Protein AF-A0A3E0PZB5-F1 (afdb_monomer)

Secondary structure (DSSP, 8-state):
--SSS-HHHHHHHHHHHHHHHHHHHHHHHHHHHTT-S-HHHHHHHHHHHHHHHHHHHHHHHHHHHHHHHHHHHHH-HHHHHHHHHHHHT--S-S-HHHHHHHHHHHS--HHHHHHHHHGGG----TTHHHHHHHHHHHHHHHHHHHHHHHHHHHHHHHHHHTS-S-S------

pLDDT: mean 70.11, std 12.12, range [40.56, 90.12]

Solvent-accessible surface area (backbone atoms only — not comparable to full-atom values): 9466 Å² total; per-residue (Å²): 142,78,88,81,63,49,68,71,54,57,50,51,54,49,46,42,32,51,50,11,23,49,54,8,21,53,52,15,29,52,38,38,75,65,62,50,92,52,62,67,56,54,50,55,44,30,20,51,52,44,39,48,50,58,52,49,52,53,50,52,53,48,52,53,50,50,53,52,21,50,48,52,48,70,75,39,56,66,64,54,53,54,44,55,52,55,60,71,68,63,78,88,81,80,67,69,66,60,56,51,60,50,39,58,55,63,64,64,48,72,68,51,55,39,28,62,72,45,43,77,76,41,95,60,62,88,67,50,37,60,53,56,49,52,50,49,42,51,49,12,19,52,29,3,30,52,17,18,57,50,17,29,52,53,34,51,56,52,51,61,69,66,63,70,89,80,82,80,79,76,77,80,130

Mean predicted aligned error: 14.05 Å

Sequence (173 aa):
MLAHAPERTRLLFLFSVVFGGGAGWAMGRLAGELEIRHPRLVLLGAPLLVIAGPANIARLNFAQLEARARQRVQENPEELAGMRLLEGMRDGRSRPQQLQQHRLRLEPGFSDYLAARISALGWYGPPWPEIVWGVELALAGLAGAWGARRGMRSAIEVDDKRAPLGEDERVDP

Radius of gyration: 25.79 Å; Cα contacts (8 Å, |Δi|>4): 144; chains: 1; bounding box: 76×36×77 Å

Structure (mmCIF, N/CA/C/O backbone):
data_AF-A0A3E0PZB5-F1
#
_entry.id   AF-A0A3E0PZB5-F1
#
loop_
_atom_site.group_PDB
_atom_site.id
_atom_site.type_symbol
_atom_site.label_atom_id
_atom_site.label_alt_id
_atom_site.label_comp_id
_atom_site.label_asym_id
_atom_site.label_entity_id
_atom_site.label_seq_id
_atom_site.pdbx_PDB_ins_code
_atom_site.Cartn_x
_atom_site.Cartn_y
_atom_site.Cartn_z
_atom_site.occupancy
_atom_site.B_iso_or_equiv
_atom_site.auth_seq_id
_atom_site.auth_comp_id
_atom_site.auth_asym_id
_atom_site.auth_atom_id
_atom_site.pdbx_PDB_model_num
ATOM 1 N N . MET A 1 1 ? 7.235 20.333 7.936 1.00 40.56 1 MET A N 1
ATOM 2 C CA . MET A 1 1 ? 6.427 19.751 9.036 1.00 40.56 1 MET A CA 1
ATOM 3 C C . MET A 1 1 ? 6.330 18.212 8.952 1.00 40.56 1 MET A C 1
ATOM 5 O O . MET A 1 1 ? 5.273 17.653 9.182 1.00 40.56 1 MET A O 1
ATOM 9 N N . LEU A 1 2 ? 7.434 17.503 8.664 1.00 43.38 2 LEU A N 1
ATOM 10 C CA . LEU A 1 2 ? 7.509 16.021 8.621 1.00 43.38 2 LEU A CA 1
ATOM 11 C C . LEU A 1 2 ? 8.485 15.450 9.674 1.00 43.38 2 LEU A C 1
ATOM 13 O O . LEU A 1 2 ? 8.779 14.260 9.677 1.00 43.38 2 LEU A O 1
ATOM 17 N N . ALA A 1 3 ? 9.018 16.308 10.552 1.00 43.75 3 ALA A N 1
ATOM 18 C CA . ALA A 1 3 ? 10.079 15.965 11.500 1.00 43.75 3 ALA A CA 1
ATOM 19 C C . ALA A 1 3 ? 9.566 15.469 12.866 1.00 43.75 3 ALA A C 1
ATOM 21 O O . ALA A 1 3 ? 10.378 15.115 13.708 1.00 43.75 3 ALA A O 1
ATOM 22 N N . HIS A 1 4 ? 8.250 15.458 13.102 1.00 44.03 4 HIS A N 1
ATOM 23 C CA . HIS A 1 4 ? 7.634 15.055 14.380 1.00 44.03 4 HIS A CA 1
ATOM 24 C C . HIS A 1 4 ? 6.5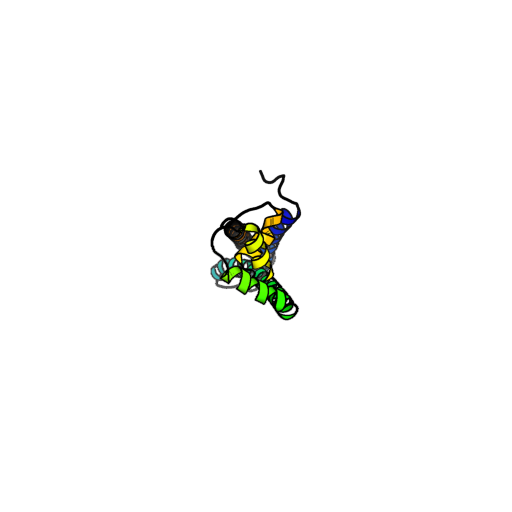29 13.996 14.214 1.00 44.03 4 HIS A C 1
ATOM 26 O O . HIS A 1 4 ? 5.722 13.788 15.114 1.00 44.03 4 HIS A O 1
ATOM 32 N N . ALA A 1 5 ? 6.472 13.314 13.065 1.00 49.84 5 ALA A N 1
ATOM 33 C CA . ALA A 1 5 ? 5.561 12.184 12.907 1.00 49.84 5 ALA A CA 1
ATOM 34 C C . ALA A 1 5 ? 6.115 10.955 13.665 1.00 49.84 5 ALA A C 1
ATOM 36 O O . ALA A 1 5 ? 7.312 10.680 13.544 1.00 49.84 5 ALA A O 1
ATOM 37 N N . PRO A 1 6 ? 5.277 10.203 14.406 1.00 61.84 6 PRO A N 1
ATOM 38 C CA . PRO A 1 6 ? 5.703 9.021 15.147 1.00 61.84 6 PRO A CA 1
ATOM 39 C C . PRO A 1 6 ? 6.412 8.025 14.227 1.00 61.84 6 PRO A C 1
ATOM 41 O O . PRO A 1 6 ? 5.938 7.730 13.126 1.00 61.84 6 PRO A O 1
ATOM 44 N N . GLU A 1 7 ? 7.545 7.505 14.698 1.00 61.91 7 GLU A N 1
ATOM 45 C CA . GLU A 1 7 ? 8.539 6.730 13.942 1.00 61.91 7 GLU A CA 1
ATOM 46 C C . GLU A 1 7 ? 7.926 5.561 13.147 1.00 61.91 7 GLU A C 1
ATOM 48 O O . GLU A 1 7 ? 8.253 5.343 11.979 1.00 61.91 7 GLU A O 1
ATOM 53 N N . ARG A 1 8 ? 6.920 4.893 13.730 1.00 59.19 8 ARG A N 1
ATOM 54 C CA . ARG A 1 8 ? 6.155 3.808 13.089 1.00 59.19 8 ARG A CA 1
ATOM 55 C C . ARG A 1 8 ? 5.466 4.222 11.791 1.00 59.19 8 ARG A C 1
ATOM 57 O O . ARG A 1 8 ? 5.382 3.427 10.860 1.00 59.19 8 ARG A O 1
ATOM 64 N N . THR A 1 9 ? 4.984 5.455 11.701 1.00 61.91 9 THR A N 1
ATOM 65 C CA . THR A 1 9 ? 4.277 5.920 10.504 1.00 61.91 9 THR A CA 1
ATOM 66 C C . THR A 1 9 ? 5.242 6.232 9.378 1.00 61.91 9 THR A C 1
ATOM 68 O O . THR A 1 9 ? 4.984 5.916 8.220 1.00 61.91 9 THR A O 1
ATOM 71 N N . ARG A 1 10 ? 6.386 6.826 9.725 1.00 64.31 10 ARG A N 1
ATOM 72 C CA . ARG A 1 10 ? 7.443 7.105 8.758 1.00 64.31 10 ARG A CA 1
ATOM 73 C C . ARG A 1 10 ? 7.933 5.806 8.128 1.00 64.31 10 ARG A C 1
ATOM 75 O O . ARG A 1 10 ? 8.107 5.761 6.918 1.00 64.31 10 ARG A O 1
ATOM 82 N N . LEU A 1 11 ? 8.052 4.751 8.936 1.00 72.50 11 LEU A N 1
ATOM 83 C CA . LEU A 1 11 ? 8.383 3.407 8.473 1.00 72.50 11 LEU A CA 1
ATOM 84 C C . LEU A 1 11 ? 7.309 2.813 7.557 1.00 72.50 11 LEU A C 1
ATOM 86 O O . LEU A 1 11 ? 7.677 2.220 6.554 1.00 72.50 11 LEU A O 1
ATOM 90 N N . LEU A 1 12 ? 6.014 2.999 7.835 1.00 70.31 12 LEU A N 1
ATOM 91 C CA . LEU A 1 12 ? 4.939 2.514 6.954 1.00 70.31 12 LEU A CA 1
ATOM 92 C C . LEU A 1 12 ? 4.957 3.197 5.581 1.00 70.31 12 LEU A C 1
ATOM 94 O O . LEU A 1 12 ? 4.979 2.511 4.562 1.00 70.31 12 LEU A O 1
ATOM 98 N N . PHE A 1 13 ? 5.028 4.531 5.546 1.00 72.12 13 PHE A N 1
ATOM 99 C CA . PHE A 1 13 ? 5.126 5.273 4.285 1.00 72.12 13 PHE A CA 1
ATOM 100 C C . PHE A 1 13 ? 6.398 4.921 3.517 1.00 72.12 13 PHE A C 1
ATOM 102 O O . PHE A 1 13 ? 6.352 4.671 2.313 1.00 72.12 13 PHE A O 1
ATOM 109 N N . LEU A 1 14 ? 7.535 4.886 4.215 1.00 79.25 14 LEU A N 1
ATOM 110 C CA . LEU A 1 14 ? 8.817 4.551 3.612 1.00 79.25 14 LEU A CA 1
ATOM 111 C C . LEU A 1 14 ? 8.805 3.121 3.073 1.00 79.25 14 LEU A C 1
ATOM 113 O O . LEU A 1 14 ? 9.247 2.901 1.952 1.00 79.25 14 LEU A O 1
ATOM 117 N N . PHE A 1 15 ? 8.251 2.172 3.827 1.00 80.88 15 PHE A N 1
ATOM 118 C CA . PHE A 1 15 ? 8.102 0.791 3.392 1.00 80.88 15 PHE A CA 1
ATOM 119 C C . PHE A 1 15 ? 7.257 0.702 2.124 1.00 80.88 15 PHE A C 1
ATOM 121 O O . PHE A 1 15 ? 7.712 0.104 1.158 1.00 80.88 15 PHE A O 1
ATOM 128 N N . SER A 1 16 ? 6.088 1.346 2.077 1.00 77.19 16 SER A N 1
ATOM 129 C CA . SER A 1 16 ? 5.212 1.339 0.897 1.00 77.19 16 SER A CA 1
ATOM 130 C C . SER A 1 16 ? 5.901 1.927 -0.343 1.00 77.19 16 SER A C 1
ATOM 132 O O . SER A 1 16 ? 5.796 1.368 -1.435 1.00 77.19 16 SER A O 1
ATOM 134 N N . VAL A 1 17 ? 6.668 3.011 -0.185 1.00 80.81 17 VAL A N 1
ATOM 135 C CA . VAL A 1 17 ? 7.421 3.643 -1.284 1.00 80.81 17 VAL A CA 1
ATOM 136 C C . VAL A 1 17 ? 8.607 2.787 -1.735 1.00 80.81 17 VAL A C 1
ATOM 138 O O . VAL A 1 17 ? 8.798 2.596 -2.935 1.00 80.81 17 VAL A O 1
ATOM 141 N N . VAL A 1 18 ? 9.394 2.248 -0.799 1.00 85.19 18 VAL A N 1
ATOM 142 C CA . VAL A 1 18 ? 10.548 1.382 -1.097 1.00 85.19 18 VAL A CA 1
ATOM 143 C C . VAL A 1 18 ? 10.086 0.073 -1.729 1.00 85.19 18 VAL A C 1
ATOM 145 O O . VAL A 1 18 ? 10.651 -0.353 -2.733 1.00 85.19 18 VAL A O 1
ATOM 148 N N . PHE A 1 19 ? 9.029 -0.533 -1.190 1.00 82.50 19 PHE A N 1
ATOM 149 C CA . PHE A 1 19 ? 8.405 -1.726 -1.746 1.00 82.50 19 PHE A CA 1
ATOM 150 C C . PHE A 1 19 ? 7.872 -1.457 -3.152 1.00 82.50 19 PHE A C 1
ATOM 152 O O . PHE A 1 19 ? 8.183 -2.213 -4.068 1.00 82.50 19 PHE A O 1
ATOM 159 N N . GLY A 1 20 ? 7.138 -0.356 -3.347 1.00 81.62 20 GLY A N 1
ATOM 160 C CA . GLY A 1 20 ? 6.639 0.042 -4.659 1.00 81.62 20 GLY A CA 1
ATOM 161 C C . GLY A 1 20 ? 7.770 0.220 -5.667 1.00 81.62 20 GLY A C 1
ATOM 162 O O . GLY A 1 20 ? 7.762 -0.418 -6.717 1.00 81.62 20 GLY A O 1
ATOM 163 N N . GLY A 1 21 ? 8.790 1.008 -5.320 1.00 83.25 21 GLY A N 1
ATOM 164 C CA . GLY A 1 21 ? 9.967 1.225 -6.160 1.00 83.25 21 GLY A CA 1
ATOM 165 C C . GLY A 1 21 ? 10.728 -0.061 -6.488 1.00 83.25 21 GLY A C 1
ATOM 166 O O . GLY A 1 21 ? 11.073 -0.279 -7.648 1.00 83.25 21 GLY A O 1
ATOM 167 N N . GLY A 1 22 ? 10.947 -0.930 -5.499 1.00 86.12 22 GLY A N 1
ATOM 168 C CA . GLY A 1 22 ? 11.646 -2.205 -5.666 1.00 86.12 22 GLY A CA 1
ATOM 169 C C . GLY A 1 22 ? 10.870 -3.206 -6.523 1.00 86.12 22 GLY A C 1
ATOM 170 O O . GLY A 1 22 ? 11.426 -3.758 -7.472 1.00 86.12 22 GLY A O 1
ATOM 171 N N . ALA A 1 23 ? 9.577 -3.396 -6.246 1.00 85.81 23 ALA A N 1
ATOM 172 C CA . ALA A 1 23 ? 8.703 -4.271 -7.027 1.00 85.81 23 ALA A CA 1
ATOM 173 C C . ALA A 1 23 ? 8.568 -3.777 -8.473 1.00 85.81 23 ALA A C 1
ATOM 175 O O . ALA A 1 23 ? 8.704 -4.557 -9.415 1.00 85.81 23 ALA A O 1
ATOM 176 N N . GLY A 1 24 ? 8.384 -2.465 -8.652 1.00 84.19 24 GLY A N 1
ATOM 177 C CA . GLY A 1 24 ? 8.390 -1.827 -9.961 1.00 84.19 24 GLY A CA 1
ATOM 178 C C . GLY A 1 24 ? 9.700 -2.072 -10.701 1.00 84.19 24 GLY A C 1
ATOM 179 O O . GLY A 1 24 ? 9.682 -2.526 -11.839 1.00 84.19 24 GLY A O 1
ATOM 180 N N . TRP A 1 25 ? 10.842 -1.831 -10.054 1.00 87.56 25 TRP A N 1
ATOM 181 C CA . TRP A 1 25 ? 12.163 -2.042 -10.649 1.00 87.56 25 TRP A CA 1
ATOM 182 C C . TRP A 1 25 ? 12.400 -3.488 -11.084 1.00 87.56 25 TRP A C 1
ATOM 184 O O . TRP A 1 25 ? 12.810 -3.708 -12.223 1.00 87.56 25 TRP A O 1
ATOM 194 N N . ALA A 1 26 ? 12.077 -4.463 -10.233 1.00 87.12 26 ALA A N 1
ATOM 195 C CA . ALA A 1 26 ? 12.181 -5.880 -10.569 1.00 87.12 26 ALA A CA 1
ATOM 196 C C . ALA A 1 26 ? 11.293 -6.244 -11.771 1.00 87.12 26 ALA A C 1
ATOM 198 O O . ALA A 1 26 ? 11.749 -6.901 -12.704 1.00 87.12 26 ALA A O 1
ATOM 199 N N . MET A 1 27 ? 10.051 -5.754 -11.793 1.00 85.94 27 MET A N 1
ATOM 200 C CA . MET A 1 27 ? 9.108 -5.995 -12.886 1.00 85.94 27 MET A CA 1
ATOM 201 C C . MET A 1 27 ? 9.564 -5.343 -14.199 1.00 85.94 27 MET A C 1
ATOM 203 O O . MET A 1 27 ? 9.463 -5.952 -15.259 1.00 85.94 27 MET A O 1
ATOM 207 N N . GLY A 1 28 ? 10.119 -4.130 -14.136 1.00 84.12 28 GLY A N 1
ATOM 208 C CA . GLY A 1 28 ? 10.701 -3.453 -15.293 1.00 84.12 28 GLY A CA 1
ATOM 209 C C . GLY A 1 28 ? 11.950 -4.151 -15.825 1.00 84.12 28 GLY A C 1
ATOM 210 O O . GLY A 1 28 ? 12.146 -4.215 -17.035 1.00 84.12 28 GLY A O 1
ATOM 211 N N . ARG A 1 29 ? 12.777 -4.706 -14.934 1.00 84.81 29 ARG A N 1
ATOM 212 C CA . ARG A 1 29 ? 13.953 -5.490 -15.314 1.00 84.81 29 ARG A CA 1
ATOM 213 C C . ARG A 1 29 ? 13.548 -6.785 -16.021 1.00 84.81 29 ARG A C 1
ATOM 215 O O . ARG A 1 29 ? 14.016 -7.028 -17.126 1.00 84.81 29 ARG A O 1
ATOM 222 N N . LEU A 1 30 ? 12.623 -7.547 -15.433 1.00 84.38 30 LEU A N 1
ATOM 223 C CA . LEU A 1 30 ? 12.070 -8.764 -16.038 1.00 84.38 30 LEU A CA 1
ATOM 224 C C . LEU A 1 30 ? 11.410 -8.477 -17.389 1.00 84.38 30 LEU A C 1
ATOM 226 O O . LEU A 1 30 ? 11.570 -9.244 -18.328 1.00 84.38 30 LEU A O 1
ATOM 230 N N . ALA A 1 31 ? 10.695 -7.358 -17.514 1.00 85.25 31 ALA A N 1
ATOM 231 C CA . ALA A 1 31 ? 10.086 -6.964 -18.779 1.00 85.25 31 ALA A CA 1
ATOM 232 C C . ALA A 1 31 ? 11.110 -6.649 -19.878 1.00 85.25 31 ALA A C 1
ATOM 234 O O . ALA A 1 31 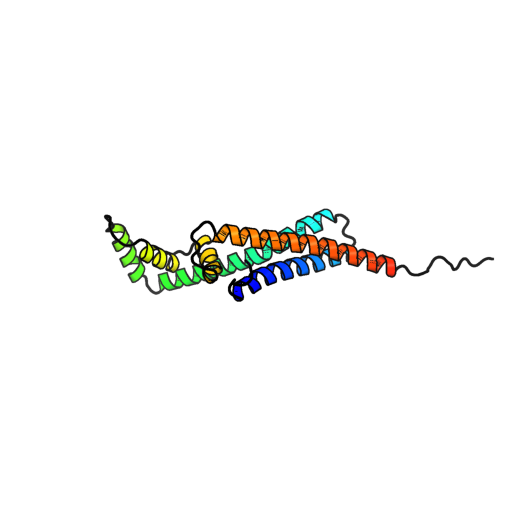? 10.828 -6.899 -21.048 1.00 85.25 31 ALA A O 1
ATOM 235 N N . GLY A 1 32 ? 12.263 -6.084 -19.506 1.00 79.69 32 GLY A N 1
ATOM 236 C CA . GLY A 1 32 ? 13.379 -5.866 -20.422 1.00 79.69 32 GLY A CA 1
ATOM 237 C C . GLY A 1 32 ? 14.057 -7.175 -20.823 1.00 79.69 32 GLY A C 1
ATOM 238 O O . GLY A 1 32 ? 14.291 -7.384 -22.003 1.00 79.69 32 GLY A O 1
ATOM 239 N N . GLU A 1 33 ? 14.293 -8.078 -19.866 1.00 81.56 33 GLU A N 1
ATOM 240 C CA . GLU A 1 33 ? 14.894 -9.399 -20.122 1.00 81.56 33 GLU A CA 1
ATOM 241 C C . GLU A 1 33 ? 13.984 -10.316 -20.963 1.00 81.56 33 GLU A C 1
ATOM 243 O O . GLU A 1 33 ? 14.476 -11.143 -21.721 1.00 81.56 33 GLU A O 1
ATOM 248 N N . LEU A 1 34 ? 12.660 -10.167 -20.855 1.00 82.00 34 LEU A N 1
ATOM 249 C CA . LEU A 1 34 ? 11.671 -10.936 -21.622 1.00 82.00 34 LEU A CA 1
ATOM 250 C C . LEU A 1 34 ? 11.242 -10.253 -22.934 1.00 82.00 34 LEU A C 1
ATOM 252 O O . LEU A 1 34 ? 10.259 -10.684 -23.536 1.00 82.00 34 LEU A O 1
ATOM 256 N N . GLU A 1 35 ? 11.910 -9.163 -23.334 1.00 79.19 35 GLU A N 1
ATOM 257 C CA . GLU A 1 35 ? 11.597 -8.372 -24.537 1.00 79.19 35 GLU A CA 1
ATOM 258 C C . GLU A 1 35 ? 10.096 -8.080 -24.706 1.00 79.19 35 GLU A C 1
ATOM 260 O O . GLU A 1 35 ? 9.512 -8.194 -25.790 1.00 79.19 35 GLU A O 1
ATOM 265 N N . ILE A 1 36 ? 9.415 -7.717 -23.613 1.00 78.94 36 ILE A N 1
ATOM 266 C CA . ILE A 1 36 ? 7.962 -7.552 -23.654 1.00 78.94 36 ILE A CA 1
ATOM 267 C C . ILE A 1 36 ? 7.601 -6.438 -24.645 1.00 78.94 36 ILE A C 1
ATOM 269 O O . ILE A 1 36 ? 7.828 -5.249 -24.409 1.00 78.94 36 ILE A O 1
ATOM 273 N N . ARG A 1 37 ? 6.927 -6.838 -25.729 1.00 73.94 37 ARG A N 1
ATOM 274 C CA . ARG A 1 37 ? 6.539 -6.000 -26.879 1.00 73.94 37 ARG A CA 1
ATOM 275 C C . ARG A 1 37 ? 5.650 -4.797 -26.522 1.00 73.94 37 ARG A C 1
ATOM 277 O O . ARG A 1 37 ? 5.466 -3.884 -27.327 1.00 73.94 37 ARG A O 1
ATOM 284 N N . HIS A 1 38 ? 5.082 -4.778 -25.315 1.00 81.31 38 HIS A N 1
ATOM 285 C CA . HIS A 1 38 ? 4.144 -3.761 -24.841 1.00 81.31 38 HIS A CA 1
ATOM 286 C C . HIS A 1 38 ? 4.601 -3.109 -23.521 1.00 81.31 38 HIS A C 1
ATOM 288 O O . HIS A 1 38 ? 4.009 -3.355 -22.467 1.00 81.31 38 HIS A O 1
ATOM 294 N N . PRO A 1 39 ? 5.580 -2.185 -23.561 1.00 78.19 39 PRO A N 1
ATOM 295 C CA . PRO A 1 39 ? 6.098 -1.499 -22.368 1.00 78.19 39 PRO A CA 1
ATOM 296 C C . PRO A 1 39 ? 5.026 -0.690 -21.616 1.00 78.19 39 PRO A C 1
ATOM 298 O O . PRO A 1 39 ? 5.111 -0.479 -20.407 1.00 78.19 39 PRO A O 1
ATOM 301 N N . ARG A 1 40 ? 3.969 -0.270 -22.323 1.00 82.19 40 ARG A N 1
ATOM 302 C CA . ARG A 1 40 ? 2.808 0.418 -21.739 1.00 82.19 40 ARG A CA 1
ATOM 303 C C . ARG A 1 40 ? 2.037 -0.473 -20.761 1.00 82.19 40 ARG A C 1
ATOM 305 O O . ARG A 1 40 ? 1.599 0.024 -19.730 1.00 82.19 40 ARG A O 1
ATOM 312 N N . LEU A 1 41 ? 1.905 -1.771 -21.050 1.00 84.62 41 LEU A N 1
ATOM 313 C CA . LEU A 1 41 ? 1.224 -2.709 -20.150 1.00 84.62 41 LEU A CA 1
ATOM 314 C C . LEU A 1 41 ? 2.013 -2.906 -18.857 1.00 84.62 41 LEU A C 1
ATOM 316 O O . LEU A 1 41 ? 1.415 -2.991 -17.795 1.0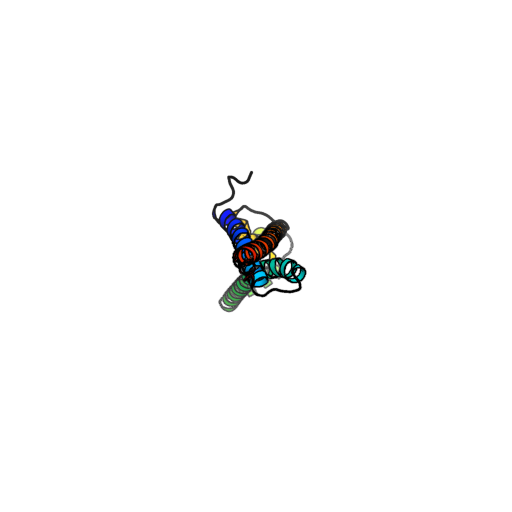0 84.62 41 LEU A O 1
ATOM 320 N N . VAL A 1 42 ? 3.344 -2.901 -18.926 1.00 80.50 42 VAL A N 1
ATOM 321 C CA . VAL A 1 42 ? 4.215 -3.017 -17.746 1.00 80.50 42 VAL A CA 1
ATOM 322 C C . VAL A 1 42 ? 4.119 -1.763 -16.875 1.00 80.50 42 VAL A C 1
ATOM 324 O O . VAL A 1 42 ? 3.975 -1.863 -15.660 1.00 80.50 42 VAL A O 1
ATOM 327 N N . LEU A 1 43 ? 4.114 -0.578 -17.493 1.00 80.44 43 LEU A N 1
ATOM 328 C CA . LEU A 1 43 ? 3.971 0.703 -16.790 1.00 80.44 43 LEU A CA 1
ATOM 329 C C . LEU A 1 43 ? 2.601 0.895 -16.129 1.00 80.44 43 LEU A C 1
ATOM 331 O O . LEU A 1 43 ? 2.521 1.605 -15.132 1.00 80.44 43 LEU A O 1
ATOM 335 N N . LEU A 1 44 ? 1.542 0.283 -16.666 1.00 83.38 44 LEU A N 1
ATOM 336 C CA . LEU A 1 44 ? 0.203 0.292 -16.064 1.00 83.38 44 LEU A CA 1
ATOM 337 C C . LEU A 1 44 ? 0.005 -0.863 -15.073 1.00 83.38 44 LEU A C 1
ATOM 339 O O . LEU A 1 44 ? -0.645 -0.697 -14.044 1.00 83.38 44 LEU A O 1
ATOM 343 N N . GLY A 1 45 ? 0.595 -2.024 -15.351 1.00 82.44 45 GLY A N 1
ATOM 344 C CA . GLY A 1 45 ? 0.509 -3.214 -14.512 1.00 82.44 45 GLY A CA 1
ATOM 345 C C . GLY A 1 45 ? 1.289 -3.074 -13.209 1.00 82.44 45 GLY A C 1
ATOM 346 O O . GLY A 1 45 ? 0.780 -3.456 -12.162 1.00 82.44 45 GLY A O 1
ATOM 347 N N . ALA A 1 46 ? 2.479 -2.466 -13.244 1.00 80.50 46 ALA A N 1
ATOM 348 C CA . ALA A 1 46 ? 3.304 -2.244 -12.058 1.00 80.50 46 ALA A CA 1
ATOM 349 C C . ALA A 1 46 ? 2.583 -1.452 -10.948 1.00 80.50 46 ALA A C 1
ATOM 351 O O . ALA A 1 46 ? 2.504 -1.964 -9.831 1.00 80.50 46 ALA A O 1
ATOM 352 N N . PRO A 1 47 ? 2.004 -0.257 -11.193 1.00 79.69 47 PRO A N 1
ATOM 353 C CA . PRO A 1 47 ? 1.274 0.466 -10.156 1.00 79.69 47 PRO A CA 1
ATOM 354 C C . PRO A 1 47 ? 0.026 -0.292 -9.693 1.00 79.69 47 PRO A C 1
ATOM 356 O O . PRO A 1 47 ? -0.243 -0.306 -8.497 1.00 79.69 47 PRO A O 1
ATOM 359 N N . LEU A 1 48 ? -0.703 -0.971 -10.588 1.00 84.62 48 LEU A N 1
ATOM 360 C CA . LEU A 1 48 ? -1.861 -1.786 -10.198 1.00 84.62 48 LEU A CA 1
ATOM 361 C C . LEU A 1 48 ? -1.465 -2.920 -9.247 1.00 84.62 48 LEU A C 1
ATOM 363 O O . LEU A 1 48 ? -2.118 -3.116 -8.225 1.00 84.62 48 LEU A O 1
ATOM 367 N N . LEU A 1 49 ? -0.376 -3.628 -9.545 1.00 81.88 49 LEU A N 1
ATOM 368 C CA . LEU A 1 49 ? 0.133 -4.718 -8.714 1.00 81.88 49 LEU A CA 1
ATOM 369 C C . LEU A 1 49 ? 0.637 -4.199 -7.357 1.00 81.88 49 LEU A C 1
ATOM 371 O O . LEU A 1 49 ? 0.343 -4.779 -6.311 1.00 81.88 49 LEU A O 1
ATOM 375 N N . VAL A 1 50 ? 1.347 -3.067 -7.375 1.00 82.12 50 VAL A N 1
ATOM 376 C CA . VAL A 1 50 ? 1.863 -2.393 -6.176 1.00 82.12 50 VAL A CA 1
ATOM 377 C C . VAL A 1 50 ? 0.739 -1.848 -5.298 1.00 82.12 50 VAL A C 1
ATOM 379 O O . VAL A 1 50 ? 0.897 -1.844 -4.086 1.00 82.12 50 VAL A O 1
ATOM 382 N N . ILE A 1 51 ? -0.395 -1.429 -5.864 1.00 82.31 51 ILE A N 1
ATOM 383 C CA . ILE A 1 51 ? -1.583 -1.014 -5.101 1.00 82.31 51 ILE A CA 1
ATOM 384 C C . ILE A 1 51 ? -2.341 -2.239 -4.568 1.00 82.31 51 ILE A C 1
ATOM 386 O O . ILE A 1 51 ? -2.784 -2.246 -3.417 1.00 82.31 51 ILE A O 1
ATOM 390 N N . ALA A 1 52 ? -2.463 -3.296 -5.377 1.00 80.00 52 ALA A N 1
ATOM 391 C CA . ALA A 1 52 ? -3.186 -4.509 -5.011 1.00 80.00 52 ALA A CA 1
ATOM 392 C C . ALA A 1 52 ? -2.557 -5.236 -3.811 1.00 80.00 52 ALA A C 1
ATOM 394 O O . ALA A 1 52 ? -3.289 -5.760 -2.973 1.00 80.00 52 ALA A O 1
ATOM 395 N N . GLY A 1 53 ? -1.226 -5.240 -3.684 1.00 77.06 53 GLY A N 1
ATOM 396 C CA . GLY A 1 53 ? -0.524 -5.882 -2.565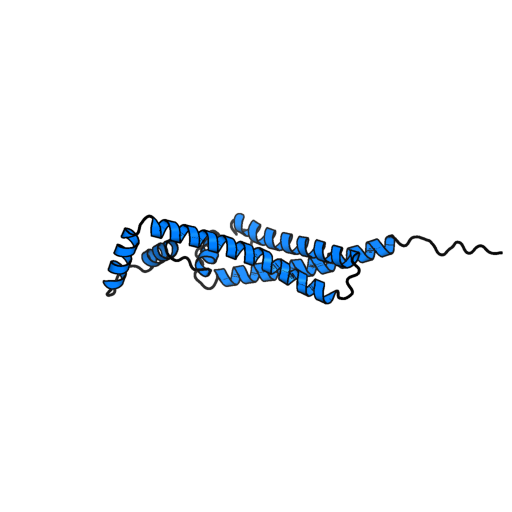 1.00 77.06 53 GLY A CA 1
ATOM 397 C C . GLY A 1 53 ? -0.928 -5.327 -1.187 1.00 77.06 53 GLY A C 1
ATOM 398 O O . GLY A 1 53 ? -1.521 -6.058 -0.389 1.00 77.06 53 GLY A O 1
ATOM 399 N N . PRO A 1 54 ? -0.668 -4.040 -0.893 1.00 73.44 54 PRO A N 1
ATOM 400 C CA . PRO A 1 54 ? -1.074 -3.383 0.346 1.00 73.44 54 PRO A CA 1
ATOM 401 C C . PRO A 1 54 ? -2.586 -3.422 0.571 1.00 73.44 54 PRO A C 1
ATOM 403 O O . PRO A 1 54 ? -3.019 -3.620 1.705 1.00 73.44 54 PRO A O 1
ATOM 406 N N . 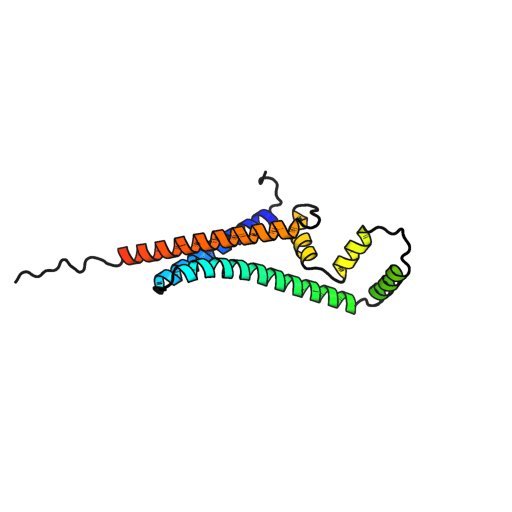ALA A 1 55 ? -3.395 -3.291 -0.488 1.00 76.44 55 ALA A N 1
ATOM 407 C CA . ALA A 1 55 ? -4.848 -3.410 -0.384 1.00 76.44 55 ALA A CA 1
ATOM 408 C C . ALA A 1 55 ? -5.281 -4.813 0.071 1.00 76.44 55 ALA A C 1
ATOM 410 O O . ALA A 1 55 ? -6.144 -4.944 0.940 1.00 76.44 55 ALA A O 1
ATOM 411 N N . ASN A 1 56 ? -4.651 -5.866 -0.453 1.00 76.31 56 ASN A N 1
ATOM 412 C CA . ASN A 1 56 ? -4.940 -7.239 -0.055 1.00 76.31 56 ASN A CA 1
ATOM 413 C C . ASN A 1 56 ? -4.488 -7.523 1.385 1.00 76.31 56 ASN A C 1
ATOM 415 O O . ASN A 1 56 ? -5.226 -8.132 2.154 1.00 76.31 56 ASN A O 1
ATOM 419 N N . ILE A 1 57 ? -3.317 -7.021 1.789 1.00 75.62 57 ILE A N 1
ATOM 420 C CA . ILE A 1 57 ? -2.832 -7.128 3.176 1.00 75.62 57 ILE A CA 1
ATOM 421 C C . ILE A 1 57 ? -3.782 -6.402 4.137 1.00 75.62 57 ILE A C 1
ATOM 423 O O . ILE A 1 57 ? -4.145 -6.950 5.178 1.00 75.62 57 ILE A O 1
ATOM 427 N N . ALA A 1 58 ? -4.225 -5.191 3.785 1.00 75.56 58 ALA A N 1
ATOM 428 C CA . ALA A 1 58 ? -5.204 -4.441 4.567 1.00 75.56 58 ALA A CA 1
ATOM 429 C C . ALA A 1 58 ? -6.523 -5.215 4.699 1.00 75.56 58 ALA A C 1
ATOM 431 O O . ALA A 1 58 ? -7.071 -5.320 5.795 1.00 75.56 58 ALA A O 1
ATOM 432 N N . ARG A 1 59 ? -6.996 -5.826 3.606 1.00 73.94 59 ARG A N 1
ATOM 433 C CA . ARG A 1 59 ? -8.207 -6.654 3.602 1.00 73.94 59 ARG A CA 1
ATOM 434 C C . ARG A 1 59 ? -8.063 -7.915 4.457 1.00 73.94 59 ARG A C 1
ATOM 436 O O . ARG A 1 59 ? -8.983 -8.239 5.200 1.00 73.94 59 ARG A O 1
ATOM 443 N N . LEU A 1 60 ? -6.930 -8.613 4.385 1.00 74.25 60 LEU A N 1
ATOM 444 C CA . LEU A 1 60 ? -6.659 -9.800 5.204 1.00 74.25 60 LEU A CA 1
ATOM 445 C C . LEU A 1 60 ? -6.606 -9.451 6.692 1.00 74.25 60 LEU A C 1
ATOM 447 O O . LEU A 1 60 ? -7.221 -10.136 7.507 1.00 74.25 60 LEU A O 1
ATOM 451 N N . ASN A 1 61 ? -5.931 -8.357 7.044 1.00 73.31 61 ASN A N 1
ATOM 452 C CA . ASN A 1 61 ? -5.896 -7.866 8.419 1.00 73.31 61 ASN A CA 1
ATOM 453 C C . ASN A 1 61 ? -7.291 -7.476 8.915 1.00 73.31 61 ASN A C 1
ATOM 455 O O . ASN A 1 61 ? -7.642 -7.797 10.048 1.00 73.31 61 ASN A O 1
ATOM 459 N N . PHE A 1 62 ? -8.096 -6.830 8.068 1.00 73.00 62 PHE A N 1
ATOM 460 C CA . PHE A 1 62 ? -9.482 -6.505 8.384 1.00 73.00 62 PHE A CA 1
ATOM 461 C C . PHE A 1 62 ? -10.322 -7.767 8.624 1.00 73.00 62 PHE A C 1
ATOM 463 O O . PHE A 1 62 ? -10.976 -7.872 9.657 1.00 73.00 62 PHE A O 1
ATOM 470 N N . ALA A 1 63 ? -10.229 -8.764 7.740 1.00 71.94 63 ALA A N 1
ATOM 471 C CA . ALA A 1 63 ? -10.937 -10.035 7.891 1.00 71.94 63 ALA A CA 1
ATOM 472 C C . ALA A 1 63 ? -10.535 -10.780 9.178 1.00 71.94 63 ALA A C 1
ATOM 474 O O . ALA A 1 63 ? -11.381 -11.364 9.851 1.00 71.94 63 ALA A O 1
ATOM 475 N N . GLN A 1 64 ? -9.257 -10.728 9.567 1.00 71.62 64 GLN A N 1
ATOM 476 C CA . GLN A 1 64 ? -8.799 -11.281 10.846 1.00 71.62 64 GLN A CA 1
ATOM 477 C C . GLN A 1 64 ? -9.344 -10.505 12.051 1.00 71.62 64 GLN A C 1
ATOM 479 O O . GLN A 1 64 ? -9.656 -11.107 13.079 1.00 71.62 64 GLN A O 1
ATOM 484 N N . LEU A 1 65 ? -9.454 -9.180 11.943 1.00 68.12 65 LEU A N 1
ATOM 485 C CA . LEU A 1 65 ? -10.017 -8.337 12.994 1.00 68.12 65 LEU A CA 1
ATOM 486 C C . LEU A 1 65 ? -11.509 -8.630 13.185 1.00 68.12 65 LEU A C 1
ATOM 488 O O . LEU A 1 65 ? -11.962 -8.811 14.312 1.00 68.12 65 LEU A O 1
ATOM 492 N N . GLU A 1 66 ? -12.240 -8.760 12.080 1.00 70.88 66 GLU A N 1
ATOM 493 C CA . GLU A 1 66 ? -13.651 -9.134 12.061 1.00 70.88 66 GLU A CA 1
ATOM 494 C C . GLU A 1 66 ? -13.867 -10.543 12.631 1.00 70.88 66 GLU A C 1
ATOM 496 O O . GLU A 1 66 ? -14.745 -10.745 13.466 1.00 70.88 66 GLU A O 1
ATOM 501 N N . ALA A 1 67 ? -13.023 -11.513 12.265 1.00 70.62 67 ALA A N 1
ATOM 502 C CA . ALA A 1 67 ? -13.087 -12.865 12.818 1.00 70.62 67 ALA A CA 1
ATOM 503 C C . ALA A 1 67 ? -12.872 -12.881 14.342 1.00 70.62 67 ALA A C 1
ATOM 505 O O . ALA A 1 67 ? -13.602 -13.562 15.062 1.00 70.62 67 ALA A O 1
ATOM 506 N N . ARG A 1 68 ? -11.923 -12.085 14.853 1.00 68.31 68 ARG A N 1
ATOM 507 C CA . ARG A 1 68 ? -11.683 -11.938 16.299 1.00 68.31 68 ARG A CA 1
ATOM 508 C C . ARG A 1 68 ? -12.825 -11.216 17.012 1.00 68.31 68 ARG A C 1
ATOM 510 O O . ARG A 1 68 ? -13.145 -11.572 18.143 1.00 68.31 68 ARG A O 1
ATOM 517 N N . ALA A 1 69 ? -13.439 -10.222 16.371 1.00 64.81 69 ALA A N 1
ATOM 518 C CA . ALA A 1 69 ? -14.623 -9.552 16.903 1.00 64.81 69 ALA A CA 1
ATOM 519 C C . ALA A 1 69 ? -15.802 -10.535 17.004 1.00 64.81 69 ALA A C 1
ATOM 521 O O . ALA A 1 69 ? -16.411 -10.657 18.064 1.00 64.81 69 ALA A O 1
ATOM 522 N N . ARG A 1 70 ? -16.045 -11.330 15.954 1.00 66.06 70 ARG A N 1
ATOM 523 C CA . ARG A 1 70 ? -17.082 -12.375 15.935 1.00 66.06 70 ARG A CA 1
ATOM 524 C C . ARG A 1 70 ? -16.853 -13.471 16.980 1.00 66.06 70 ARG A C 1
ATOM 526 O O . ARG A 1 70 ? -17.820 -13.940 17.569 1.00 66.06 70 ARG A O 1
ATOM 533 N N . GLN A 1 71 ? -15.605 -13.860 17.246 1.00 63.38 71 GLN A N 1
ATOM 534 C CA . GLN A 1 71 ? -15.297 -14.808 18.324 1.00 63.38 71 GLN A CA 1
ATOM 535 C C . GLN A 1 71 ? -15.641 -14.236 19.704 1.00 63.38 71 GLN A C 1
ATOM 537 O O . GLN A 1 71 ? -16.328 -14.896 20.473 1.00 63.38 71 GLN A O 1
ATOM 542 N N . ARG A 1 72 ? -15.279 -12.978 19.990 1.00 62.81 72 ARG A N 1
ATOM 543 C CA . ARG A 1 72 ? -15.637 -12.329 21.268 1.00 62.81 72 ARG A CA 1
ATOM 544 C C . ARG A 1 72 ? -17.144 -12.188 21.465 1.00 62.81 72 ARG A C 1
ATOM 546 O O . ARG A 1 72 ? -17.633 -12.356 22.576 1.00 62.81 72 ARG A O 1
ATOM 553 N N . VAL A 1 73 ? -17.861 -11.897 20.381 1.00 62.56 73 VAL A N 1
ATOM 554 C CA . VAL A 1 73 ? -19.329 -11.863 20.320 1.00 62.56 73 VAL A CA 1
ATOM 555 C C . VAL A 1 73 ? -19.933 -13.220 20.696 1.00 62.56 73 VAL A C 1
ATOM 557 O O . VAL A 1 73 ? -20.896 -13.271 21.456 1.00 62.56 73 VAL A O 1
ATOM 560 N N . GLN A 1 74 ? -19.370 -14.316 20.183 1.00 62.19 74 GLN A N 1
ATOM 561 C CA . GLN A 1 74 ? -19.833 -15.672 20.494 1.00 62.19 74 GLN A CA 1
ATOM 562 C C . GLN A 1 74 ? -19.477 -16.105 21.921 1.00 62.19 74 GLN A C 1
ATOM 564 O O . GLN A 1 74 ? -20.253 -16.824 22.542 1.00 62.19 74 GLN A O 1
ATOM 569 N N . GLU A 1 75 ? -18.338 -15.653 22.447 1.00 65.12 75 GLU A N 1
ATOM 570 C CA . GLU A 1 75 ? -17.894 -15.946 23.814 1.00 65.12 75 GLU A CA 1
ATOM 571 C C . GLU A 1 75 ? -18.673 -15.157 24.883 1.00 65.12 75 GLU A C 1
ATOM 573 O O . GLU A 1 75 ? -18.805 -15.640 26.003 1.00 65.12 75 GLU A O 1
ATOM 578 N N . ASN A 1 76 ? -19.221 -13.977 24.556 1.00 57.06 76 ASN A N 1
ATOM 579 C CA . ASN A 1 76 ? -19.984 -13.131 25.489 1.00 57.06 76 ASN A CA 1
ATOM 580 C C . ASN A 1 76 ? -21.338 -12.665 24.905 1.00 57.06 76 ASN A C 1
ATOM 582 O O . ASN A 1 76 ? -21.541 -11.471 24.661 1.00 57.06 76 ASN A O 1
ATOM 586 N N . PRO A 1 77 ? -22.312 -13.573 24.705 1.00 59.78 77 PRO A N 1
ATOM 587 C CA . PRO A 1 77 ? -23.630 -13.219 24.169 1.00 59.78 77 PRO A CA 1
ATOM 588 C C . PRO A 1 77 ? -24.446 -12.306 25.106 1.00 59.78 77 PRO A C 1
ATOM 590 O O . PRO A 1 77 ? -25.308 -11.556 24.642 1.00 59.78 77 PRO A O 1
ATOM 593 N N . GLU A 1 78 ? -24.158 -12.317 26.413 1.00 57.84 78 GLU A N 1
ATOM 594 C CA . GLU A 1 78 ? -24.827 -11.469 27.410 1.00 57.84 78 GLU A CA 1
ATOM 595 C C . GLU A 1 78 ? -24.482 -9.975 27.256 1.00 57.84 78 GLU A C 1
ATOM 597 O O . GLU A 1 78 ? -25.363 -9.127 27.422 1.00 57.84 78 GLU A O 1
ATOM 602 N N . GLU A 1 79 ? -23.253 -9.632 26.838 1.00 57.53 79 GLU A N 1
ATOM 603 C CA . GLU A 1 79 ? -22.863 -8.241 26.536 1.00 57.53 79 GLU A CA 1
ATOM 604 C C . GLU A 1 79 ? -23.670 -7.677 25.353 1.00 57.53 79 GLU A C 1
ATOM 606 O O . GLU A 1 79 ? -24.092 -6.519 25.374 1.00 57.53 79 GLU A O 1
ATOM 611 N N . LEU A 1 80 ? -23.951 -8.500 24.338 1.00 57.84 80 LEU A N 1
ATOM 612 C CA . LEU A 1 80 ? -24.749 -8.119 23.165 1.00 57.84 80 LEU A CA 1
ATOM 613 C C . LEU A 1 80 ? -26.236 -7.943 23.477 1.00 57.84 80 LEU A C 1
ATOM 615 O O . LEU A 1 80 ? -26.872 -7.020 22.957 1.00 57.84 80 LEU A O 1
ATOM 619 N N . ALA A 1 81 ? -26.797 -8.816 24.316 1.00 58.16 81 ALA A N 1
ATOM 620 C CA . ALA A 1 81 ? -28.188 -8.723 24.750 1.00 58.16 81 ALA A CA 1
ATOM 621 C C . ALA A 1 81 ? -28.422 -7.462 25.599 1.00 58.16 81 ALA A C 1
ATOM 623 O O . ALA A 1 81 ? -29.375 -6.719 25.347 1.00 58.16 81 ALA A O 1
ATOM 624 N N . GLY A 1 82 ? -27.503 -7.162 26.527 1.00 57.06 82 GLY A N 1
ATOM 625 C CA . GLY A 1 82 ? -27.508 -5.910 27.287 1.00 57.06 82 GLY A CA 1
ATOM 626 C C . GLY A 1 82 ? -27.422 -4.673 26.387 1.00 57.06 82 GLY A C 1
ATOM 627 O O . GLY A 1 82 ? -28.079 -3.667 26.653 1.00 57.06 82 GLY A O 1
ATOM 628 N N . MET A 1 83 ? -26.691 -4.759 25.272 1.00 57.97 83 MET A N 1
ATOM 629 C CA . MET A 1 83 ? -26.515 -3.653 24.331 1.00 57.97 83 MET A CA 1
ATOM 630 C C . MET A 1 83 ? -27.759 -3.365 23.481 1.00 57.97 83 MET A C 1
ATOM 632 O O . MET A 1 83 ? -28.130 -2.203 23.338 1.00 57.97 83 MET A O 1
ATOM 636 N N . ARG A 1 84 ? -28.451 -4.395 22.970 1.00 60.50 84 ARG A N 1
ATOM 637 C CA . ARG A 1 84 ? -29.729 -4.212 22.249 1.00 60.50 84 ARG A CA 1
ATOM 638 C C . ARG A 1 84 ? -30.826 -3.662 23.160 1.00 60.50 84 ARG A C 1
ATOM 640 O O . ARG A 1 84 ? -31.648 -2.867 22.713 1.00 60.50 84 ARG A O 1
ATOM 647 N N . LEU A 1 85 ? -30.810 -4.041 24.438 1.00 59.81 85 LEU A N 1
ATOM 648 C CA . LEU A 1 85 ? -31.692 -3.468 25.456 1.00 59.81 85 LEU A CA 1
ATOM 649 C C . LEU A 1 85 ? -31.343 -1.998 25.752 1.00 59.81 85 LEU A C 1
ATOM 651 O O . LEU A 1 85 ? -32.243 -1.166 25.834 1.00 59.81 85 LEU A O 1
ATOM 655 N N . LEU A 1 86 ? -30.055 -1.649 25.843 1.00 57.78 86 LEU A N 1
ATOM 656 C CA . LEU A 1 86 ? -29.579 -0.265 26.004 1.00 57.78 86 LEU A CA 1
ATOM 657 C C . LEU A 1 86 ? -29.847 0.622 24.775 1.00 57.78 86 LEU A C 1
ATOM 659 O O . LEU A 1 86 ? -30.151 1.803 24.937 1.00 57.78 86 LEU A O 1
ATOM 663 N N . GLU A 1 87 ? -29.756 0.082 23.557 1.00 56.56 87 GLU A N 1
ATOM 664 C CA . GLU A 1 87 ? -30.142 0.780 22.323 1.00 56.56 87 GLU A CA 1
ATOM 665 C C . GLU A 1 87 ? -31.663 0.930 22.195 1.00 56.56 87 GLU A C 1
ATOM 667 O O . GLU A 1 87 ? -32.123 1.978 21.747 1.00 56.56 87 GLU A O 1
ATOM 672 N N . GLY A 1 88 ? -32.443 -0.066 22.633 1.00 55.03 88 GLY A N 1
ATOM 673 C CA . GLY A 1 88 ? -33.910 -0.030 22.627 1.00 55.03 88 GLY A CA 1
ATOM 674 C C . GLY A 1 88 ? -34.530 0.907 23.672 1.00 55.03 88 GLY A C 1
ATOM 675 O O . GLY A 1 88 ? -35.605 1.446 23.438 1.00 55.03 88 GLY A O 1
ATOM 676 N N . MET A 1 89 ? -33.847 1.163 24.795 1.00 54.91 89 MET A N 1
ATOM 677 C CA . MET A 1 89 ? -34.283 2.113 25.838 1.00 54.91 89 MET A CA 1
ATOM 678 C C . MET A 1 89 ? -33.866 3.573 25.567 1.00 54.91 89 MET A C 1
ATOM 680 O O . MET A 1 89 ? -33.994 4.440 26.434 1.00 54.91 89 MET A O 1
ATOM 684 N N . ARG A 1 90 ? -33.311 3.867 24.387 1.00 52.66 90 ARG A N 1
ATOM 685 C CA . ARG A 1 90 ? -32.603 5.120 24.117 1.00 52.66 90 ARG A CA 1
ATOM 686 C C . ARG A 1 90 ? -33.535 6.272 23.729 1.00 52.66 90 ARG A C 1
ATOM 688 O O . ARG A 1 90 ? -33.610 6.647 22.565 1.00 52.66 90 ARG A O 1
ATOM 695 N N . ASP A 1 91 ? -34.082 6.935 24.744 1.00 46.81 91 ASP A N 1
ATOM 696 C CA . ASP A 1 91 ? -34.455 8.352 24.686 1.00 46.81 91 ASP A CA 1
ATOM 697 C C . ASP A 1 91 ? -33.299 9.228 25.230 1.00 46.81 91 ASP A C 1
ATOM 699 O O . ASP A 1 91 ? -33.058 9.379 26.427 1.00 46.81 91 ASP A O 1
ATOM 703 N N . GLY A 1 92 ? -32.532 9.827 24.316 1.00 50.50 92 GLY A N 1
ATOM 704 C CA . GLY A 1 92 ? -32.118 11.228 24.456 1.00 50.50 92 GLY A CA 1
ATOM 705 C C . GLY A 1 92 ? -30.801 11.665 25.129 1.00 50.50 92 GLY A C 1
ATOM 706 O O . GLY A 1 92 ? -30.423 12.798 24.840 1.00 50.50 92 GLY A O 1
ATOM 707 N N . ARG A 1 93 ? -30.071 10.928 25.995 1.00 48.16 93 ARG A N 1
ATOM 708 C CA . ARG A 1 93 ? -28.968 11.594 26.776 1.00 48.16 93 ARG A CA 1
ATOM 709 C C . ARG A 1 93 ? -27.613 10.898 27.005 1.00 48.16 93 ARG A C 1
ATOM 711 O O . ARG A 1 93 ? -26.744 11.506 27.629 1.00 48.16 93 ARG A O 1
ATOM 718 N N . SER A 1 94 ? -27.344 9.702 26.485 1.00 43.69 94 SER A N 1
ATOM 719 C CA . SER A 1 94 ? -26.094 8.981 26.821 1.00 43.69 94 SER A CA 1
ATOM 720 C C . SER A 1 94 ? -24.956 9.180 25.800 1.00 43.69 94 SER A C 1
ATOM 722 O O . SER A 1 94 ? -25.162 9.100 24.590 1.00 43.69 94 SER A O 1
ATOM 724 N N . ARG A 1 95 ? -23.744 9.443 26.319 1.00 53.06 95 ARG A N 1
ATOM 725 C CA . ARG A 1 95 ? -22.512 9.901 25.635 1.00 53.06 95 ARG A CA 1
ATOM 726 C C . ARG A 1 95 ? -22.142 9.099 24.362 1.00 53.06 95 ARG A C 1
ATOM 728 O O . ARG A 1 95 ? -21.861 7.905 24.467 1.00 53.06 95 ARG A O 1
ATOM 735 N N . PRO A 1 96 ? -21.985 9.747 23.188 1.00 55.47 96 PRO A N 1
ATOM 736 C CA . PRO A 1 96 ? -21.657 9.077 21.919 1.00 55.47 96 PRO A CA 1
ATOM 737 C C . PRO A 1 96 ? -20.293 8.359 21.912 1.00 55.47 96 PRO A C 1
ATOM 739 O O . PRO A 1 96 ? -20.089 7.435 21.129 1.00 55.47 96 PRO A O 1
ATOM 742 N N . GLN A 1 97 ? -19.375 8.736 22.807 1.00 51.50 97 GLN A N 1
ATOM 743 C CA . GLN A 1 97 ? -18.014 8.191 22.865 1.00 51.50 97 GLN A CA 1
ATOM 744 C C . GLN A 1 97 ? -17.949 6.739 23.368 1.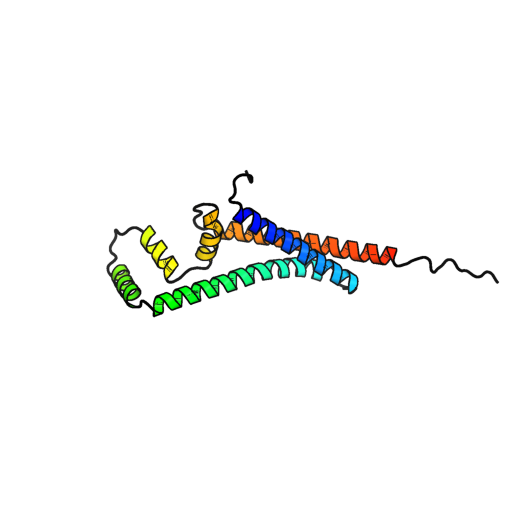00 51.50 97 GLN A C 1
ATOM 746 O O . GLN A 1 97 ? -17.135 5.966 22.870 1.00 51.50 97 GLN A O 1
ATOM 751 N N . GLN A 1 98 ? -18.813 6.342 24.311 1.00 52.72 98 GLN A N 1
ATOM 752 C CA . GLN A 1 98 ? -18.842 4.957 24.803 1.00 52.72 98 GLN A CA 1
ATOM 753 C C . GLN A 1 98 ? -19.433 4.021 23.742 1.00 52.72 98 GLN A C 1
ATOM 755 O O . GLN A 1 98 ? -18.856 2.982 23.445 1.00 52.72 98 GLN A O 1
ATOM 760 N N . LEU A 1 99 ? -20.509 4.435 23.071 1.00 52.69 99 LEU A N 1
ATOM 761 C CA . LEU A 1 99 ? -21.102 3.679 21.963 1.00 52.69 99 LEU A CA 1
ATOM 762 C C . LEU A 1 99 ? -20.141 3.486 20.786 1.00 52.69 99 LEU A C 1
ATOM 764 O O . LEU A 1 99 ? -20.096 2.396 20.231 1.00 52.69 99 LEU A O 1
ATOM 768 N N . GLN A 1 100 ? -19.335 4.492 20.430 1.00 55.16 100 GLN A N 1
ATOM 769 C CA . GLN A 1 100 ? -18.295 4.335 19.405 1.00 55.16 100 GLN A CA 1
ATOM 770 C C . GLN A 1 100 ? -17.229 3.316 19.822 1.00 55.16 100 GLN A C 1
ATOM 772 O O . GLN A 1 100 ? -16.892 2.431 19.041 1.00 55.16 100 GLN A O 1
ATOM 777 N N . GLN A 1 101 ? -16.741 3.393 21.064 1.00 55.72 101 GLN A N 1
ATOM 778 C CA . GLN A 1 101 ? -15.762 2.438 21.593 1.00 55.72 101 GLN A CA 1
ATOM 779 C C . GLN A 1 101 ? -16.303 1.005 21.677 1.00 55.72 101 GLN A C 1
ATOM 781 O O . GLN A 1 101 ? -15.533 0.060 21.508 1.00 55.72 101 GLN A O 1
ATOM 786 N N . HIS A 1 102 ? -17.606 0.833 21.901 1.00 54.78 102 HIS A N 1
ATOM 787 C CA . HIS A 1 102 ? -18.246 -0.481 21.937 1.00 54.78 102 HIS A CA 1
ATOM 788 C C . HIS A 1 102 ? -18.628 -1.003 20.536 1.00 54.78 102 HIS A C 1
ATOM 790 O O . HIS A 1 102 ? -18.432 -2.189 20.281 1.00 54.78 102 HIS A O 1
ATOM 796 N N . ARG A 1 103 ? -19.022 -0.144 19.578 1.00 57.38 103 ARG A N 1
ATOM 797 C CA . ARG A 1 103 ? -19.176 -0.516 18.151 1.00 57.38 103 ARG A CA 1
ATOM 798 C C . ARG A 1 103 ? -17.868 -1.026 17.552 1.00 57.38 103 ARG A C 1
ATOM 800 O O . ARG A 1 103 ? -17.858 -2.080 16.928 1.00 57.38 103 ARG A O 1
ATOM 807 N N . LEU A 1 104 ? -16.760 -0.341 17.847 1.00 55.84 104 LEU A N 1
ATOM 808 C CA . LEU A 1 104 ? -15.401 -0.745 17.463 1.00 55.84 104 LEU A CA 1
ATOM 809 C C . LEU A 1 104 ? -15.024 -2.157 17.948 1.00 55.84 104 LEU A C 1
ATOM 811 O O . LEU A 1 104 ? -14.140 -2.785 17.368 1.00 55.84 104 LEU A O 1
ATOM 815 N N . ARG A 1 105 ? -15.664 -2.658 19.015 1.00 57.16 105 ARG A N 1
ATOM 816 C CA . ARG A 1 105 ? -15.416 -4.000 19.564 1.00 57.16 105 ARG A CA 1
ATOM 817 C C . ARG A 1 105 ? -16.271 -5.095 18.925 1.00 57.16 105 ARG A C 1
ATOM 819 O O . ARG A 1 105 ? -15.862 -6.250 18.986 1.00 57.16 105 ARG A O 1
ATOM 826 N N . LEU A 1 106 ? -17.423 -4.751 18.350 1.00 53.75 106 LEU A N 1
ATOM 827 C CA . LEU A 1 106 ? -18.444 -5.714 17.920 1.00 53.75 106 LEU A CA 1
ATOM 828 C C . LEU A 1 106 ? -18.584 -5.779 16.392 1.00 53.75 106 LEU A C 1
ATOM 830 O O . LEU A 1 106 ? -18.663 -6.871 15.840 1.00 53.75 106 LEU A O 1
ATOM 834 N N . GLU A 1 107 ? -18.544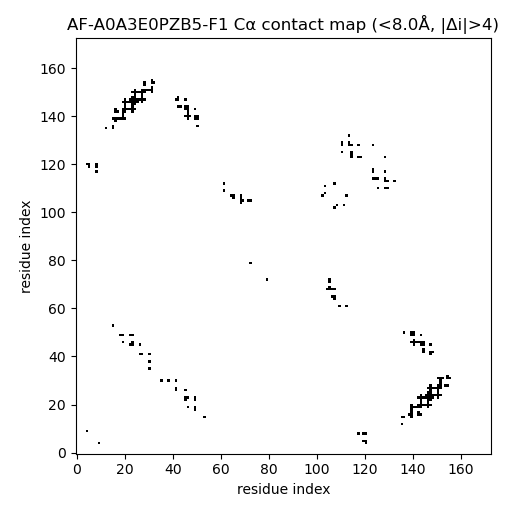 -4.631 15.709 1.00 58.53 107 GLU A N 1
ATOM 835 C CA . GLU A 1 107 ? -18.666 -4.512 14.248 1.00 58.53 107 GLU A CA 1
ATOM 836 C C . GLU A 1 107 ? -17.671 -3.463 13.718 1.00 58.53 107 GLU A C 1
ATOM 838 O O . GLU A 1 107 ? -18.052 -2.329 13.418 1.00 58.53 107 GLU A O 1
ATOM 843 N N . PRO A 1 108 ? -16.370 -3.792 13.641 1.00 62.50 108 PRO A N 1
ATOM 844 C CA . PRO A 1 108 ? -15.373 -2.860 13.130 1.00 62.50 108 PRO A CA 1
ATOM 845 C C . PRO A 1 108 ? -15.614 -2.578 11.638 1.00 62.50 108 PRO A C 1
ATOM 847 O O . PRO A 1 108 ? -15.638 -3.502 10.826 1.00 62.50 108 PRO A O 1
ATOM 850 N N . GLY A 1 109 ? -15.755 -1.305 11.257 1.00 68.06 109 GLY A N 1
ATOM 851 C CA . GLY A 1 109 ? -15.773 -0.892 9.851 1.00 68.06 109 GLY A CA 1
ATOM 852 C C . GLY A 1 109 ? -14.365 -0.825 9.244 1.00 68.06 109 GLY A C 1
ATOM 853 O O . GLY A 1 109 ? -13.366 -0.689 9.953 1.00 68.06 109 GLY A O 1
ATOM 854 N N . PHE A 1 110 ? -14.246 -0.870 7.912 1.00 66.81 110 PHE A N 1
ATOM 855 C CA . PHE A 1 110 ? -12.940 -0.708 7.250 1.00 66.81 110 PHE A CA 1
ATOM 856 C C . PHE A 1 110 ? -12.326 0.680 7.516 1.00 66.81 110 PHE A C 1
ATOM 858 O O . PHE A 1 110 ? -11.119 0.801 7.727 1.00 66.81 110 PHE A O 1
ATOM 865 N N . SER A 1 111 ? -13.165 1.718 7.594 1.00 64.25 111 SER A N 1
ATOM 866 C CA . SER A 1 111 ? -12.769 3.070 8.009 1.00 64.25 111 SER A CA 1
ATOM 867 C C . SER A 1 111 ? -12.187 3.092 9.422 1.00 64.25 111 SER A C 1
ATOM 869 O O . SER A 1 111 ? -11.219 3.803 9.673 1.00 64.25 111 SER A O 1
ATOM 871 N N . ASP A 1 112 ? -12.727 2.278 10.330 1.00 65.19 112 ASP A N 1
ATOM 872 C CA . ASP A 1 112 ? -12.257 2.175 11.711 1.00 65.19 112 ASP A CA 1
ATOM 873 C C . ASP A 1 112 ? -10.916 1.446 11.802 1.00 65.19 112 ASP A C 1
ATOM 875 O O . ASP A 1 112 ? -10.052 1.828 12.590 1.00 65.19 112 ASP A O 1
ATOM 879 N N . TYR A 1 113 ? -10.702 0.437 10.954 1.00 68.44 113 TYR A N 1
ATOM 880 C CA . TYR A 1 113 ? -9.398 -0.206 10.803 1.00 68.44 113 TYR A CA 1
ATOM 881 C C . TYR A 1 113 ? -8.337 0.788 10.310 1.00 68.44 113 TYR A C 1
ATOM 883 O O . TYR A 1 113 ? -7.245 0.865 10.879 1.00 68.44 113 TYR A O 1
ATOM 891 N N . LEU A 1 114 ? -8.663 1.595 9.294 1.00 68.50 114 LEU A N 1
ATOM 892 C CA . LEU A 1 114 ? -7.773 2.656 8.818 1.00 68.50 114 LEU A CA 1
ATOM 893 C C . LEU A 1 114 ? -7.545 3.720 9.897 1.00 68.50 114 LEU A C 1
ATOM 895 O O . LEU A 1 114 ? -6.409 4.145 10.105 1.00 68.50 114 LEU A O 1
ATOM 899 N N . ALA A 1 115 ? -8.595 4.108 10.622 1.00 68.12 115 ALA A N 1
ATOM 900 C CA . ALA A 1 115 ? -8.502 5.057 11.721 1.00 68.12 115 ALA A CA 1
ATOM 901 C C . ALA A 1 115 ? -7.607 4.523 12.843 1.00 68.12 115 ALA A C 1
ATOM 903 O O . ALA A 1 115 ? -6.770 5.267 13.326 1.00 68.12 115 ALA A O 1
ATOM 904 N N . ALA A 1 116 ? -7.694 3.240 13.205 1.00 66.69 116 ALA A N 1
ATOM 905 C CA . ALA A 1 116 ? -6.813 2.603 14.188 1.00 66.69 116 ALA A CA 1
ATOM 906 C C . ALA A 1 116 ? -5.361 2.473 13.692 1.00 66.69 116 ALA A C 1
ATOM 908 O O . ALA A 1 116 ? -4.415 2.601 14.469 1.00 66.69 116 ALA A O 1
ATOM 909 N N . ARG A 1 117 ? -5.157 2.259 12.386 1.00 67.38 117 ARG A N 1
ATOM 910 C CA . ARG A 1 117 ? -3.819 2.263 11.768 1.00 67.38 117 ARG A CA 1
ATOM 911 C C . ARG A 1 117 ? -3.179 3.653 11.834 1.00 67.38 117 ARG A C 1
ATOM 913 O O . ARG A 1 117 ? -1.965 3.765 11.991 1.00 67.38 117 ARG A O 1
ATOM 920 N N . ILE A 1 118 ? -3.996 4.698 11.729 1.00 65.12 118 ILE A N 1
ATOM 921 C CA . ILE A 1 118 ? -3.574 6.102 11.657 1.00 65.12 118 ILE A CA 1
ATOM 922 C C . ILE A 1 118 ? -3.687 6.797 13.024 1.00 65.12 118 ILE A C 1
ATOM 924 O O . ILE A 1 118 ? -3.069 7.834 13.229 1.00 65.12 118 ILE A O 1
ATOM 928 N N . SER A 1 119 ? -4.359 6.204 14.016 1.00 62.84 119 SER A N 1
ATOM 929 C CA . SER A 1 119 ? -4.553 6.796 15.348 1.00 62.84 119 SER A CA 1
ATOM 930 C C . SER A 1 119 ? -3.243 6.992 16.104 1.00 62.84 119 SER A C 1
ATOM 932 O O . SER A 1 119 ? -3.177 7.803 17.023 1.00 62.84 119 SER A O 1
ATOM 934 N N . ALA A 1 120 ? -2.181 6.285 15.701 1.00 58.84 120 ALA A N 1
ATOM 935 C CA . ALA A 1 120 ? -0.825 6.521 16.185 1.00 58.84 120 ALA A CA 1
ATOM 936 C C . ALA A 1 120 ? -0.297 7.928 15.839 1.00 58.84 120 ALA A C 1
ATOM 938 O O . ALA A 1 120 ? 0.584 8.419 16.535 1.00 58.84 120 ALA A O 1
ATOM 939 N N . LEU A 1 121 ? -0.823 8.578 14.794 1.00 56.75 121 LEU A N 1
ATOM 940 C CA . LEU A 1 121 ? -0.477 9.946 14.387 1.00 56.75 121 LEU A CA 1
ATOM 941 C C . LEU A 1 121 ? -1.264 11.019 15.154 1.00 56.75 121 LEU A C 1
ATOM 943 O O . LEU A 1 121 ? -0.916 12.193 15.064 1.00 56.75 121 LEU A O 1
ATOM 947 N N . GLY A 1 122 ? -2.337 10.642 15.853 1.00 60.28 122 GLY A N 1
ATOM 948 C CA . GLY A 1 122 ? -3.285 11.565 16.472 1.00 60.28 122 GLY A CA 1
ATOM 949 C C . GLY A 1 122 ? -4.739 11.143 16.256 1.00 60.28 122 GLY A C 1
ATOM 950 O O . GLY A 1 122 ? -5.042 10.213 15.508 1.00 60.28 122 GLY A O 1
ATOM 951 N N . TRP A 1 123 ? -5.662 11.827 16.931 1.00 57.69 123 TRP A N 1
ATOM 952 C CA . TRP A 1 123 ? -7.095 11.615 16.738 1.00 57.69 123 TRP A CA 1
ATOM 953 C C . TRP A 1 123 ? -7.553 12.324 15.461 1.00 57.69 123 TRP A C 1
ATOM 955 O O . TRP A 1 123 ? -7.813 13.525 15.456 1.00 57.69 123 TRP A O 1
ATOM 965 N N . TYR A 1 124 ? -7.637 11.568 14.369 1.00 64.94 124 TYR A N 1
ATOM 966 C CA . TYR A 1 124 ? -8.180 12.042 13.103 1.00 64.94 124 TYR A CA 1
ATOM 967 C C . TYR A 1 124 ? -9.534 11.382 12.872 1.00 64.94 124 TYR A C 1
ATOM 969 O O . TYR A 1 124 ? -9.616 10.187 12.590 1.00 64.94 124 TYR A O 1
ATOM 977 N N . GLY A 1 125 ? -10.604 12.162 13.025 1.00 66.88 125 GLY A N 1
ATOM 978 C CA . GLY A 1 125 ? -11.935 11.720 12.624 1.00 66.88 125 GLY A CA 1
ATOM 979 C C . GLY A 1 125 ? -12.009 11.461 11.110 1.00 66.88 125 GLY A C 1
ATOM 980 O O . GLY A 1 125 ? -11.164 11.958 10.354 1.00 66.88 125 GLY A O 1
ATOM 981 N N . PRO A 1 126 ? -13.010 10.702 10.637 1.00 69.19 126 PRO A N 1
ATOM 982 C CA . PRO A 1 126 ? -13.300 10.605 9.205 1.00 69.19 126 PRO A CA 1
ATOM 983 C C . PRO A 1 126 ? -13.462 12.014 8.595 1.00 69.19 126 PRO A C 1
ATOM 985 O O . PRO A 1 126 ? -14.000 12.895 9.273 1.00 69.19 126 PRO A O 1
ATOM 988 N N . PRO A 1 127 ? -12.988 12.275 7.356 1.00 75.56 127 PRO A N 1
ATOM 989 C CA . PRO A 1 127 ? -12.531 11.334 6.315 1.00 75.56 127 PRO A CA 1
ATOM 990 C C . PRO A 1 127 ? -10.999 11.154 6.220 1.00 75.56 127 PRO A C 1
ATOM 992 O O . PRO A 1 127 ? -10.487 10.544 5.282 1.00 75.56 127 PRO A O 1
ATOM 995 N N . TRP A 1 128 ? -10.234 11.698 7.167 1.00 77.75 128 TRP A N 1
ATOM 996 C CA . TRP A 1 128 ? -8.770 11.743 7.084 1.00 77.75 128 TRP A CA 1
ATOM 997 C C . TRP A 1 128 ? -8.072 10.382 6.930 1.00 77.75 128 TRP A C 1
ATOM 999 O O . TRP A 1 128 ? -7.132 10.313 6.132 1.00 77.75 128 TRP A O 1
ATOM 1009 N N . PRO A 1 129 ? -8.497 9.300 7.617 1.00 74.50 129 PRO A N 1
ATOM 1010 C CA . PRO A 1 129 ? -7.845 8.001 7.475 1.00 74.50 129 PRO A CA 1
ATOM 1011 C C . PRO A 1 129 ? -7.856 7.462 6.038 1.00 74.50 129 PRO A C 1
ATOM 1013 O O . PRO A 1 129 ? -6.876 6.878 5.578 1.00 74.50 129 PRO A O 1
ATOM 1016 N N . GLU A 1 130 ? -8.943 7.709 5.309 1.00 77.31 130 GLU A N 1
ATOM 1017 C CA . GLU A 1 130 ? -9.110 7.275 3.921 1.00 77.31 130 GLU A CA 1
ATOM 1018 C C . GLU A 1 130 ? -8.232 8.092 2.972 1.00 77.31 130 GLU A C 1
ATOM 1020 O O . GLU A 1 130 ? -7.575 7.528 2.099 1.00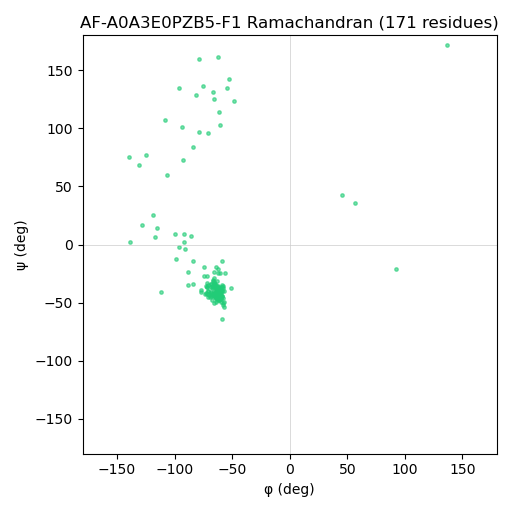 77.31 130 GLU A O 1
ATOM 1025 N N . ILE A 1 131 ? -8.154 9.410 3.183 1.00 81.50 131 ILE A N 1
ATOM 1026 C CA . ILE A 1 131 ? -7.319 10.307 2.373 1.00 81.50 131 ILE A CA 1
ATOM 1027 C C . ILE A 1 131 ? -5.841 9.946 2.529 1.00 81.50 131 ILE A C 1
ATOM 1029 O O . ILE A 1 131 ? -5.127 9.811 1.539 1.00 81.50 131 ILE A O 1
ATOM 1033 N N . VAL A 1 132 ? -5.377 9.764 3.768 1.00 81.50 132 VAL A N 1
ATOM 1034 C CA . VAL A 1 132 ? -3.980 9.412 4.063 1.00 81.50 132 VAL A CA 1
ATOM 1035 C C . VAL A 1 132 ? -3.616 8.077 3.418 1.00 81.50 132 VAL A C 1
ATOM 1037 O O . VAL A 1 132 ? -2.554 7.961 2.806 1.00 81.50 132 VAL A O 1
ATOM 1040 N N . TRP A 1 133 ? -4.511 7.092 3.498 1.00 80.75 133 TRP A N 1
ATOM 1041 C CA . TRP A 1 133 ? -4.312 5.803 2.846 1.00 80.75 133 TRP A CA 1
ATOM 1042 C C . TRP A 1 133 ? -4.303 5.919 1.316 1.00 80.75 133 TRP A C 1
ATOM 1044 O O . TRP A 1 133 ? -3.429 5.353 0.661 1.00 80.75 133 TRP A O 1
ATOM 1054 N N . GLY A 1 134 ? -5.207 6.711 0.737 1.00 81.81 134 GLY A N 1
ATOM 1055 C CA . GLY A 1 134 ? -5.228 6.985 -0.700 1.00 81.81 134 GLY A CA 1
ATOM 1056 C C . GLY A 1 134 ? -3.944 7.658 -1.192 1.00 81.81 134 GLY A C 1
ATOM 1057 O O . GLY A 1 134 ? -3.397 7.265 -2.222 1.00 81.81 134 GLY A O 1
ATOM 1058 N N . VAL A 1 135 ? -3.409 8.618 -0.431 1.00 85.06 135 VAL A N 1
ATOM 1059 C CA . VAL A 1 135 ? -2.119 9.261 -0.729 1.00 85.06 135 VAL A CA 1
ATOM 1060 C C . VAL A 1 135 ? -0.967 8.261 -0.628 1.00 85.06 135 VAL A C 1
ATOM 1062 O O . VAL A 1 135 ? -0.093 8.257 -1.494 1.00 85.06 135 VAL A O 1
ATOM 1065 N N . GLU A 1 136 ? -0.964 7.386 0.381 1.00 82.50 136 GLU A N 1
ATOM 1066 C CA . GLU A 1 136 ? 0.035 6.318 0.518 1.00 82.50 136 GLU A CA 1
ATOM 1067 C C . GLU A 1 136 ? 0.039 5.397 -0.714 1.00 82.50 136 GLU A C 1
ATOM 1069 O O . GLU A 1 136 ? 1.098 5.135 -1.288 1.00 82.50 136 GLU A O 1
ATOM 1074 N N . LEU A 1 137 ? -1.142 4.971 -1.174 1.00 82.25 137 LEU A N 1
ATOM 1075 C CA . LEU A 1 137 ? -1.293 4.141 -2.371 1.00 82.25 137 LEU A CA 1
ATOM 1076 C C . LEU A 1 137 ? -0.864 4.870 -3.646 1.00 82.25 137 LEU A C 1
ATOM 1078 O O . LEU A 1 137 ? -0.194 4.280 -4.493 1.00 82.25 137 LEU A O 1
ATOM 1082 N N . ALA A 1 138 ? -1.211 6.151 -3.778 1.00 85.75 138 ALA A N 1
ATOM 1083 C CA . ALA A 1 138 ? -0.806 6.957 -4.923 1.00 85.75 138 ALA A CA 1
ATOM 1084 C C . ALA A 1 138 ? 0.722 7.094 -4.995 1.00 85.75 138 ALA A C 1
ATOM 1086 O O . ALA A 1 138 ? 1.312 6.891 -6.056 1.00 85.75 138 ALA A O 1
ATOM 1087 N N . LEU A 1 139 ? 1.380 7.374 -3.865 1.00 85.94 139 LEU A N 1
ATOM 1088 C CA . LEU A 1 139 ? 2.839 7.468 -3.788 1.00 85.94 139 LEU A CA 1
ATOM 1089 C C . LEU A 1 139 ? 3.517 6.122 -4.064 1.00 85.94 139 LEU A C 1
ATOM 1091 O O . LEU A 1 139 ? 4.496 6.084 -4.809 1.00 85.94 139 LEU A O 1
ATOM 1095 N N . ALA A 1 140 ? 2.990 5.022 -3.520 1.00 82.31 140 ALA A N 1
ATOM 1096 C CA . ALA A 1 140 ? 3.500 3.681 -3.797 1.00 82.31 140 ALA A CA 1
ATOM 1097 C C . ALA A 1 140 ? 3.363 3.321 -5.286 1.00 82.31 140 ALA A C 1
ATOM 1099 O O . ALA A 1 140 ? 4.320 2.847 -5.898 1.00 82.31 140 ALA A O 1
ATOM 1100 N N . GLY A 1 141 ? 2.211 3.613 -5.898 1.00 84.50 141 GLY A N 1
ATOM 1101 C CA . GLY A 1 141 ? 1.975 3.406 -7.327 1.00 84.50 141 GLY A CA 1
ATOM 1102 C C . GLY A 1 141 ? 2.916 4.235 -8.205 1.00 84.50 141 GLY A C 1
ATOM 1103 O O . GLY A 1 141 ? 3.526 3.699 -9.131 1.00 84.50 141 GLY A O 1
ATOM 1104 N N . LEU A 1 142 ? 3.107 5.521 -7.885 1.00 87.62 142 LEU A N 1
ATOM 1105 C CA . LEU A 1 142 ? 4.069 6.388 -8.577 1.00 87.62 142 LEU A CA 1
ATOM 1106 C C . LEU A 1 142 ? 5.504 5.865 -8.446 1.00 87.62 142 LEU A C 1
ATOM 1108 O O . LEU A 1 142 ? 6.231 5.823 -9.440 1.00 87.62 142 LEU A O 1
ATOM 1112 N N . ALA A 1 143 ? 5.899 5.422 -7.249 1.00 85.44 143 ALA A N 1
ATOM 1113 C CA . ALA A 1 143 ? 7.200 4.804 -7.018 1.00 85.44 143 ALA A CA 1
ATOM 1114 C C . ALA A 1 143 ? 7.362 3.512 -7.834 1.00 85.44 143 ALA A C 1
ATOM 1116 O O . ALA A 1 143 ? 8.413 3.307 -8.435 1.00 85.44 143 ALA A O 1
ATOM 1117 N N . GLY A 1 144 ? 6.314 2.689 -7.934 1.00 83.56 144 GLY A N 1
ATOM 1118 C CA . GLY A 1 144 ? 6.298 1.486 -8.767 1.00 83.56 144 GLY A CA 1
ATOM 1119 C C . GLY A 1 144 ? 6.426 1.771 -10.258 1.00 83.56 144 GLY A C 1
ATOM 1120 O O . GLY A 1 144 ? 7.261 1.165 -10.927 1.00 83.56 144 GLY A O 1
ATOM 1121 N N . ALA A 1 145 ? 5.681 2.742 -10.784 1.00 86.81 145 ALA A N 1
ATOM 1122 C CA . ALA A 1 145 ? 5.812 3.164 -12.178 1.00 86.81 145 ALA A CA 1
ATOM 1123 C C . ALA A 1 145 ? 7.212 3.734 -12.473 1.00 86.81 145 ALA A C 1
ATOM 1125 O O . ALA A 1 145 ? 7.814 3.432 -13.509 1.00 86.81 145 ALA A O 1
ATOM 1126 N N . TRP A 1 146 ? 7.763 4.525 -11.545 1.00 90.12 146 TRP A N 1
ATOM 1127 C CA . TRP A 1 146 ? 9.126 5.047 -11.642 1.00 90.12 146 TRP A CA 1
ATOM 1128 C C . TRP A 1 146 ? 10.171 3.925 -11.617 1.00 90.12 146 TRP A C 1
ATOM 1130 O O . TRP A 1 146 ? 11.052 3.891 -12.480 1.00 90.12 146 TRP A O 1
ATOM 1140 N N . GLY A 1 147 ? 10.032 2.977 -10.687 1.00 84.69 147 GLY A N 1
ATOM 1141 C CA . GLY A 1 147 ? 10.871 1.789 -10.578 1.00 84.69 147 GLY A CA 1
ATOM 1142 C C . GLY A 1 147 ? 10.851 0.973 -11.866 1.00 84.69 147 GLY A C 1
ATOM 1143 O O . GLY A 1 147 ? 11.910 0.698 -12.425 1.00 84.69 147 GLY A O 1
ATOM 1144 N N . ALA A 1 148 ? 9.664 0.683 -12.405 1.00 84.25 148 ALA A N 1
ATOM 1145 C CA . ALA A 1 148 ? 9.497 -0.073 -13.648 1.00 84.25 148 ALA A CA 1
ATOM 1146 C C . ALA A 1 148 ? 10.183 0.606 -14.832 1.00 84.25 148 ALA A C 1
ATOM 1148 O O . ALA A 1 148 ? 10.956 -0.021 -15.558 1.00 84.25 148 ALA A O 1
ATOM 1149 N N . ARG A 1 149 ? 9.998 1.923 -14.972 1.00 85.88 149 ARG A N 1
ATOM 1150 C CA . ARG A 1 149 ? 10.681 2.706 -16.005 1.00 85.88 149 ARG A CA 1
ATOM 1151 C C . ARG A 1 149 ? 12.205 2.650 -15.864 1.00 85.88 149 ARG A C 1
ATOM 1153 O O . ARG A 1 149 ? 12.909 2.609 -16.872 1.00 85.88 149 ARG A O 1
ATOM 1160 N N . ARG A 1 150 ? 12.722 2.685 -14.632 1.00 87.44 150 ARG A N 1
ATOM 1161 C CA . ARG A 1 150 ? 14.162 2.599 -14.348 1.00 87.44 150 ARG A CA 1
ATOM 1162 C C . ARG A 1 150 ? 14.704 1.203 -14.668 1.00 87.44 150 ARG A C 1
ATOM 1164 O O . ARG A 1 150 ? 15.722 1.110 -15.341 1.00 87.44 150 ARG A O 1
ATOM 1171 N N . GLY A 1 151 ? 14.000 0.150 -14.250 1.00 82.62 151 GLY A N 1
ATOM 1172 C CA . GLY A 1 151 ? 14.379 -1.246 -14.481 1.00 82.62 151 GLY A CA 1
ATOM 1173 C C . GLY A 1 151 ? 14.484 -1.591 -15.965 1.00 82.62 151 GLY A C 1
ATOM 1174 O O . GLY A 1 151 ? 15.485 -2.160 -16.388 1.00 82.62 151 GLY A O 1
ATOM 1175 N N . MET A 1 152 ? 13.517 -1.142 -16.771 1.00 83.38 152 MET A N 1
ATOM 1176 C CA . MET A 1 152 ? 13.545 -1.336 -18.225 1.00 83.38 152 MET A CA 1
ATOM 1177 C C . MET A 1 152 ? 14.746 -0.652 -18.887 1.00 83.38 152 MET A C 1
ATOM 1179 O O . MET A 1 152 ? 15.401 -1.241 -19.737 1.00 83.38 152 MET A O 1
ATOM 1183 N N . ARG A 1 153 ? 15.067 0.587 -18.484 1.00 82.75 153 ARG A N 1
ATOM 1184 C CA . ARG A 1 153 ? 16.235 1.311 -19.018 1.00 82.75 153 ARG A CA 1
ATOM 1185 C C . ARG A 1 153 ? 17.546 0.602 -18.697 1.00 82.75 153 ARG A C 1
ATOM 1187 O O . ARG A 1 153 ? 18.403 0.508 -19.563 1.00 82.75 153 ARG A O 1
ATOM 1194 N N . SER A 1 154 ? 17.688 0.104 -17.471 1.00 82.94 154 SER A N 1
ATOM 1195 C CA . SER A 1 154 ? 18.886 -0.628 -17.061 1.00 82.94 154 SER A CA 1
ATOM 1196 C C . SER A 1 154 ? 19.048 -1.956 -17.801 1.00 82.94 154 SER A C 1
ATOM 1198 O O . SER A 1 154 ? 20.175 -2.333 -18.086 1.00 82.94 154 SER A O 1
ATOM 1200 N N . ALA A 1 155 ? 17.954 -2.653 -18.123 1.00 77.81 155 ALA A N 1
ATOM 1201 C CA . ALA A 1 155 ? 18.015 -3.882 -18.915 1.00 77.81 155 ALA A CA 1
ATOM 1202 C C . ALA A 1 155 ? 18.527 -3.612 -20.341 1.00 77.81 155 ALA A C 1
ATOM 1204 O O . ALA A 1 155 ? 19.437 -4.296 -20.793 1.00 77.81 155 ALA A O 1
ATOM 1205 N N . ILE A 1 156 ? 18.022 -2.556 -20.990 1.00 75.12 156 ILE A N 1
ATOM 1206 C CA . ILE A 1 156 ? 18.449 -2.150 -22.340 1.00 75.12 156 ILE A CA 1
ATOM 1207 C C . ILE A 1 156 ? 19.931 -1.743 -22.360 1.00 75.12 156 ILE A C 1
ATOM 1209 O O . ILE A 1 156 ? 20.667 -2.148 -23.248 1.00 75.12 156 ILE A O 1
ATOM 1213 N N . GLU A 1 157 ? 20.397 -0.979 -21.365 1.00 77.19 157 GLU A N 1
ATOM 1214 C CA . GLU A 1 157 ? 21.807 -0.559 -21.285 1.00 77.19 157 GLU A CA 1
ATOM 1215 C C . GLU A 1 157 ? 22.769 -1.742 -21.066 1.00 77.19 157 GLU A C 1
ATOM 1217 O O . GLU A 1 157 ? 23.912 -1.718 -21.521 1.00 77.19 157 GLU A O 1
ATOM 1222 N N . VAL A 1 158 ? 22.332 -2.779 -20.346 1.00 74.88 158 VAL A N 1
ATOM 1223 C CA . VAL A 1 158 ? 23.129 -4.000 -20.152 1.00 74.88 158 VAL A CA 1
ATOM 1224 C C . VAL A 1 158 ? 23.199 -4.819 -21.437 1.00 74.88 158 VAL A C 1
ATOM 1226 O O . VAL A 1 158 ? 24.249 -5.397 -21.704 1.00 74.88 158 VAL A O 1
ATOM 1229 N N . ASP A 1 159 ? 22.118 -4.861 -22.211 1.00 69.38 159 ASP A N 1
ATOM 1230 C CA . ASP A 1 159 ? 22.069 -5.577 -23.485 1.00 69.38 159 ASP A CA 1
ATOM 1231 C C . ASP A 1 159 ? 22.960 -4.910 -24.547 1.00 69.38 159 ASP A C 1
ATOM 1233 O O . ASP A 1 159 ? 23.802 -5.568 -25.151 1.00 69.38 159 ASP A O 1
ATOM 1237 N N . ASP A 1 160 ? 22.910 -3.578 -24.645 1.00 72.88 160 ASP A N 1
ATOM 1238 C CA . ASP A 1 160 ? 23.776 -2.773 -25.525 1.00 72.88 160 ASP A CA 1
ATOM 1239 C C . ASP A 1 160 ? 25.274 -2.980 -25.215 1.00 72.88 160 ASP A C 1
ATOM 1241 O O . ASP A 1 160 ? 26.102 -3.155 -26.105 1.00 72.88 160 ASP A O 1
ATOM 1245 N N . LYS A 1 161 ? 25.638 -3.080 -23.928 1.00 71.56 161 LYS A N 1
ATOM 1246 C CA . LYS A 1 161 ? 27.017 -3.399 -23.501 1.00 71.56 161 LYS A CA 1
ATOM 1247 C C . LYS A 1 161 ? 27.405 -4.869 -23.703 1.00 71.56 161 LYS A C 1
ATOM 1249 O O . LYS A 1 161 ? 28.594 -5.184 -23.671 1.00 71.56 161 LYS A O 1
ATOM 1254 N N . ARG A 1 162 ? 26.430 -5.773 -23.852 1.00 64.94 162 ARG A N 1
ATOM 1255 C CA . ARG A 1 162 ? 26.619 -7.212 -24.110 1.00 64.94 162 ARG A CA 1
ATOM 1256 C C . ARG A 1 162 ? 26.639 -7.563 -25.591 1.00 64.94 162 ARG A C 1
ATOM 1258 O O . ARG A 1 162 ? 26.831 -8.736 -25.901 1.00 64.94 162 ARG A O 1
ATOM 1265 N N . ALA A 1 163 ? 26.527 -6.581 -26.476 1.00 61.19 163 ALA A N 1
ATOM 1266 C CA . ALA A 1 163 ? 26.847 -6.722 -27.886 1.00 61.19 163 ALA A CA 1
ATOM 1267 C C . ALA A 1 163 ? 28.316 -6.308 -28.154 1.00 61.19 163 ALA A C 1
ATOM 1269 O O . ALA A 1 163 ? 28.547 -5.225 -28.691 1.00 61.19 163 ALA A O 1
ATOM 1270 N N . PRO A 1 164 ? 29.360 -7.080 -27.770 1.00 60.25 164 PRO A N 1
ATOM 1271 C CA . PRO A 1 164 ? 30.716 -6.725 -28.144 1.00 60.25 164 PRO A CA 1
ATOM 1272 C C . PRO A 1 164 ? 31.016 -7.196 -29.575 1.00 60.25 164 PRO A C 1
ATOM 1274 O O . PRO A 1 164 ? 30.880 -8.372 -29.898 1.00 60.25 164 PRO A O 1
ATOM 1277 N N . LEU A 1 165 ? 31.521 -6.265 -30.389 1.00 59.94 165 LEU A N 1
ATOM 1278 C CA . LEU A 1 165 ? 32.745 -6.450 -31.186 1.00 59.94 165 LEU A CA 1
ATOM 1279 C C . LEU A 1 165 ? 32.777 -7.651 -32.160 1.00 59.94 165 LEU A C 1
ATOM 1281 O O . LEU A 1 165 ? 33.827 -8.257 -32.343 1.00 59.94 165 LEU A O 1
ATOM 1285 N N . GLY A 1 166 ? 31.650 -8.000 -32.784 1.00 54.78 166 GLY A N 1
ATOM 1286 C CA . GLY A 1 166 ? 31.563 -9.115 -33.741 1.00 54.78 166 GLY A CA 1
ATOM 1287 C C . GLY A 1 166 ? 31.685 -8.747 -35.225 1.00 54.78 166 GLY A C 1
ATOM 1288 O O . GLY A 1 166 ? 31.634 -9.645 -36.057 1.00 54.78 166 GLY A O 1
ATOM 1289 N N . GLU A 1 167 ? 31.813 -7.466 -35.588 1.00 57.19 167 GLU A N 1
ATOM 1290 C CA . GLU A 1 167 ? 31.721 -7.025 -36.996 1.00 57.19 167 GLU A CA 1
ATOM 1291 C C . GLU A 1 167 ? 33.008 -6.430 -37.594 1.00 57.19 167 GLU A C 1
ATOM 1293 O O . GLU A 1 167 ? 32.948 -5.851 -38.676 1.00 57.19 167 GLU A O 1
ATOM 1298 N N . ASP A 1 168 ? 34.171 -6.600 -36.955 1.00 56.91 168 ASP A N 1
ATOM 1299 C CA . ASP A 1 168 ? 35.443 -6.057 -37.477 1.00 56.91 168 ASP A CA 1
ATOM 1300 C C . ASP A 1 168 ? 36.511 -7.123 -37.784 1.00 56.91 168 ASP A C 1
ATOM 1302 O O . ASP A 1 168 ? 37.704 -6.840 -37.822 1.00 56.91 168 ASP A O 1
ATOM 1306 N N . GLU A 1 169 ? 36.088 -8.361 -38.058 1.00 55.59 169 GLU A N 1
ATOM 1307 C CA . GLU A 1 169 ? 36.933 -9.371 -38.711 1.00 55.59 169 GLU A CA 1
ATOM 1308 C C . GLU A 1 169 ? 36.465 -9.563 -40.162 1.00 55.59 169 GLU A C 1
ATOM 1310 O O . GLU A 1 169 ? 36.043 -10.635 -40.596 1.00 55.59 169 GLU A O 1
ATOM 1315 N N . ARG A 1 170 ? 36.504 -8.472 -40.941 1.00 57.94 170 ARG A N 1
ATOM 1316 C CA . ARG A 1 170 ? 36.560 -8.584 -42.402 1.00 57.94 170 ARG A CA 1
ATOM 1317 C C . ARG A 1 170 ? 37.943 -9.111 -42.756 1.00 57.94 170 ARG A C 1
ATOM 1319 O O . ARG A 1 170 ? 38.911 -8.363 -42.829 1.00 57.94 170 ARG A O 1
ATOM 1326 N N . VAL A 1 171 ? 38.009 -10.423 -42.933 1.00 59.69 171 VAL A N 1
ATOM 1327 C CA . VAL A 1 171 ? 39.102 -11.108 -43.615 1.00 59.69 171 VAL A CA 1
ATOM 1328 C C . VAL A 1 171 ? 39.148 -10.566 -45.045 1.00 59.69 171 VAL A C 1
ATOM 1330 O O . VAL A 1 171 ? 38.289 -10.902 -45.863 1.00 59.69 171 VAL A O 1
ATOM 1333 N N . ASP A 1 172 ? 40.107 -9.682 -45.319 1.00 62.69 172 ASP A N 1
ATOM 1334 C CA . ASP A 1 172 ? 40.467 -9.318 -46.688 1.00 62.69 172 ASP A CA 1
ATOM 1335 C C . ASP A 1 172 ? 41.089 -10.554 -47.381 1.00 62.69 172 ASP A C 1
ATOM 1337 O O . ASP A 1 172 ? 41.940 -11.216 -46.774 1.00 62.69 172 ASP A O 1
ATOM 1341 N N . PRO A 1 173 ? 40.634 -10.907 -48.600 1.00 71.62 173 PRO A N 1
ATOM 1342 C CA . PRO A 1 173 ? 41.079 -12.090 -49.341 1.00 71.62 173 PRO A CA 1
ATOM 1343 C C . PRO A 1 173 ? 42.476 -11.963 -49.964 1.00 71.62 173 PRO A C 1
ATOM 1345 O O . PRO A 1 173 ? 42.881 -10.837 -50.338 1.00 71.62 173 PRO A O 1
#

Foldseek 3Di:
DPPPFPPVVVCVLVVLLVVLLVQLQVLLQVCLVVVPVCLVCSLVVSLVVSLVVVVVVLVVVVVVLQVQLVVVCVVCVVVVVVVVVVVVVDDDDDDPVVVVVVCCSRPNDSCNSLQVVCCSRPRDDPPVSVVVVVVSSVSSSVSSSVSSVVNNVVSVVVVVVVPDDPPPPPPDD

Nearest PDB structures (foldseek):
  8v8v-assembl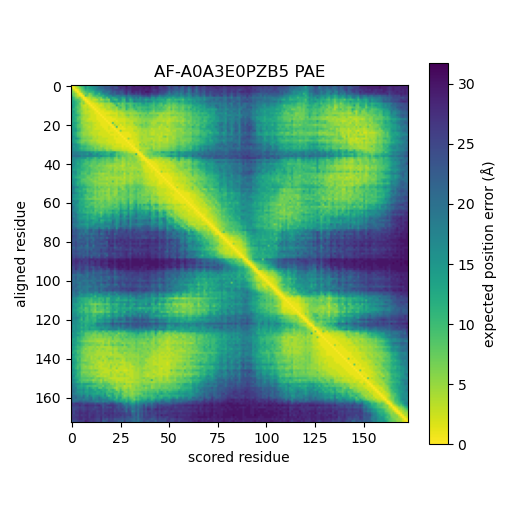y2_D  TM=2.842E-01  e=5.624E+00  Homo sapiens
  1ls4-assembly1_A  TM=2.125E-01  e=7.283E+00  Locusta migratoria
  8bcy-assembly1_B  TM=2.336E-01  e=9.431E+00  Bos taurus